Protein AF-A0A7K3Y2S6-F1 (afdb_monomer)

Radius of gyration: 16.61 Å; Cα contacts (8 Å, |Δi|>4): 258; chains: 1; bounding box: 40×28×47 Å

Mean predicted aligned error: 4.17 Å

Foldseek 3Di:
DVDDDDDPDDDDPVNVVLVVPWFFKFKKKFWKDWPDDDDPVLLFVLQVVQAQDWKWAFDAPVCVVPDPTDIDIKHFHGKGFPQDDPRTTIMMTIITRPPDPQCLAQVNVVNMPPHSCNSSVTGMGTPDMDGPDTDRPPD

pLDDT: mean 94.29, std 9.44, range [34.16, 98.81]

Solvent-accessible surface area (backbone atoms only — not comparable to full-atom values): 7962 Å² total; per-residue (Å²): 124,101,73,86,85,84,87,91,73,85,84,52,75,65,58,56,50,49,67,70,67,56,61,35,41,34,33,33,42,32,32,34,42,63,60,72,93,75,54,74,65,61,52,47,56,42,36,56,72,46,39,62,31,73,27,42,34,36,52,52,77,96,48,41,93,83,38,80,83,47,74,44,78,33,40,28,65,40,45,47,78,78,50,73,57,97,92,20,41,28,34,40,36,31,27,36,63,83,53,57,64,60,36,41,33,36,8,62,88,74,40,21,43,71,20,47,11,64,69,67,74,33,60,29,45,64,80,44,79,44,80,77,41,74,52,62,85,84,119

Structure (mmCIF, N/CA/C/O backbone):
data_AF-A0A7K3Y2S6-F1
#
_entry.id   AF-A0A7K3Y2S6-F1
#
loop_
_atom_site.group_PDB
_atom_site.id
_atom_site.type_symbol
_atom_site.label_atom_id
_atom_site.label_alt_id
_atom_site.label_comp_id
_atom_site.label_asym_id
_atom_site.label_entity_id
_atom_site.label_seq_id
_atom_site.pdbx_PDB_ins_code
_atom_site.Cartn_x
_atom_site.Cartn_y
_atom_site.Cartn_z
_atom_site.occupancy
_atom_site.B_iso_or_equiv
_atom_site.auth_seq_id
_atom_site.auth_comp_id
_atom_site.auth_asym_id
_atom_site.auth_atom_id
_atom_site.pdbx_PDB_model_num
ATOM 1 N N . GLY A 1 1 ? -8.492 -14.787 -23.058 1.00 69.69 1 GLY A N 1
ATOM 2 C CA . GLY A 1 1 ? -7.203 -15.369 -22.619 1.00 69.69 1 GLY A CA 1
ATOM 3 C C . GLY A 1 1 ? -6.742 -14.684 -21.345 1.00 69.69 1 GLY A C 1
ATOM 4 O O . GLY A 1 1 ? -7.238 -13.605 -21.063 1.00 69.69 1 GLY A O 1
ATOM 5 N N . ARG A 1 2 ? -5.830 -15.287 -20.568 1.00 89.81 2 ARG A N 1
ATOM 6 C CA . ARG A 1 2 ? -5.328 -14.700 -19.301 1.00 89.81 2 ARG A CA 1
ATOM 7 C C . ARG A 1 2 ? -4.391 -13.501 -19.503 1.00 89.81 2 ARG A C 1
ATOM 9 O O . ARG A 1 2 ? -4.174 -12.743 -18.571 1.00 89.81 2 ARG A O 1
ATOM 16 N N . VAL A 1 3 ? -3.824 -13.361 -20.702 1.00 93.69 3 VAL A N 1
ATOM 17 C CA . VAL A 1 3 ? -2.890 -12.296 -21.082 1.00 93.69 3 VAL A CA 1
ATOM 18 C C . VAL A 1 3 ? -3.182 -11.887 -22.524 1.00 93.69 3 VAL A C 1
ATOM 20 O O . VAL A 1 3 ? -3.510 -12.744 -23.349 1.00 93.69 3 VAL A O 1
ATOM 23 N N . ALA A 1 4 ? -3.044 -10.595 -22.811 1.00 93.38 4 ALA A N 1
ATOM 24 C CA . ALA A 1 4 ? -2.972 -10.035 -24.155 1.00 93.38 4 ALA A CA 1
ATOM 25 C C . ALA A 1 4 ? -1.626 -9.312 -24.308 1.00 93.38 4 ALA A C 1
ATOM 27 O O . ALA A 1 4 ? -1.132 -8.721 -23.348 1.00 93.38 4 ALA A O 1
ATOM 28 N N . VAL A 1 5 ? -1.022 -9.391 -25.493 1.00 94.25 5 VAL A N 1
ATOM 29 C CA . VAL A 1 5 ? 0.298 -8.812 -25.772 1.00 94.25 5 VAL A CA 1
ATOM 30 C C . VAL A 1 5 ? 0.200 -7.941 -27.013 1.00 94.25 5 VAL A C 1
ATOM 32 O O . VAL A 1 5 ? -0.351 -8.372 -28.022 1.00 94.25 5 VAL A O 1
ATOM 35 N N . ASN A 1 6 ? 0.765 -6.738 -26.932 1.00 93.25 6 ASN A N 1
ATOM 36 C CA . ASN A 1 6 ? 0.965 -5.858 -28.074 1.00 93.25 6 ASN A CA 1
ATOM 37 C C . ASN A 1 6 ? 2.473 -5.668 -28.293 1.00 93.25 6 ASN A C 1
ATOM 39 O O . ASN A 1 6 ? 3.166 -5.196 -27.391 1.00 93.25 6 ASN A O 1
ATOM 43 N N . LEU A 1 7 ? 2.987 -6.073 -29.457 1.00 93.62 7 LEU A N 1
ATOM 44 C CA . LEU A 1 7 ? 4.402 -5.934 -29.809 1.00 93.62 7 LEU A CA 1
ATOM 45 C C . LEU A 1 7 ? 4.593 -4.643 -30.604 1.00 93.62 7 LEU A C 1
ATOM 47 O O . LEU A 1 7 ? 4.087 -4.520 -31.714 1.00 93.62 7 LEU A O 1
ATOM 51 N N . THR A 1 8 ? 5.336 -3.694 -30.041 1.00 91.69 8 THR A N 1
ATOM 52 C CA . THR A 1 8 ? 5.575 -2.384 -30.666 1.00 91.69 8 THR A CA 1
ATOM 53 C C . THR A 1 8 ? 6.891 -2.310 -31.442 1.00 91.69 8 THR A C 1
ATOM 55 O O . THR A 1 8 ? 7.098 -1.366 -32.198 1.00 91.69 8 THR A O 1
ATOM 58 N N . GLY A 1 9 ? 7.779 -3.300 -31.295 1.00 92.75 9 GLY A N 1
ATOM 59 C CA . GLY A 1 9 ? 9.044 -3.367 -32.024 1.00 92.75 9 GLY A CA 1
ATOM 60 C C . GLY A 1 9 ? 10.104 -4.222 -31.331 1.00 92.75 9 GLY A C 1
ATOM 61 O O . GLY A 1 9 ? 9.831 -4.926 -30.357 1.00 92.75 9 GLY A O 1
ATOM 62 N N . TRP A 1 10 ? 11.329 -4.150 -31.851 1.00 94.75 10 TRP A N 1
ATOM 63 C CA . TRP A 1 10 ? 12.501 -4.805 -31.271 1.00 94.75 10 TRP A CA 1
ATOM 64 C C . TRP A 1 10 ? 13.113 -3.952 -30.160 1.00 94.75 10 TRP A C 1
ATOM 66 O O . TRP A 1 10 ? 13.219 -2.735 -30.289 1.00 94.75 10 TRP A O 1
ATOM 76 N N . ALA A 1 11 ? 13.562 -4.600 -29.087 1.00 93.06 11 ALA A N 1
ATOM 77 C CA . ALA A 1 11 ? 14.276 -3.929 -28.010 1.00 93.06 11 ALA A CA 1
ATOM 78 C C . ALA A 1 11 ? 15.779 -3.862 -28.308 1.00 93.06 11 ALA A C 1
ATOM 80 O O . ALA A 1 11 ? 16.387 -4.857 -28.707 1.00 93.06 11 ALA A O 1
ATOM 81 N N . ASP A 1 12 ? 16.392 -2.711 -28.038 1.00 94.12 12 ASP A N 1
ATOM 82 C CA . ASP A 1 12 ? 17.842 -2.559 -28.026 1.00 94.12 12 ASP A CA 1
ATOM 83 C C . ASP A 1 12 ? 18.396 -2.543 -26.589 1.00 94.12 12 ASP A C 1
ATOM 85 O O . ASP A 1 12 ? 17.677 -2.578 -25.582 1.00 94.12 12 ASP A O 1
ATOM 89 N N . ARG A 1 13 ? 19.725 -2.501 -26.471 1.00 93.50 13 ARG A N 1
ATOM 90 C CA . ARG A 1 13 ? 20.395 -2.511 -25.165 1.00 93.50 13 ARG A CA 1
ATOM 91 C C . ARG A 1 13 ? 20.068 -1.267 -24.330 1.00 93.50 13 ARG A C 1
ATOM 93 O O . ARG A 1 13 ? 20.034 -1.372 -23.103 1.00 93.50 13 ARG A O 1
ATOM 100 N N . LYS A 1 14 ? 19.839 -0.117 -24.976 1.00 91.75 14 LYS A N 1
ATOM 101 C CA . LYS A 1 14 ? 19.529 1.157 -24.311 1.00 91.75 14 LYS A CA 1
ATOM 102 C C . LYS A 1 14 ? 18.132 1.113 -23.698 1.00 91.75 14 LYS A C 1
ATOM 104 O O . LYS A 1 14 ? 17.979 1.458 -22.530 1.00 91.75 14 LYS A O 1
ATOM 109 N N . MET A 1 15 ? 17.154 0.588 -24.429 1.00 89.88 15 MET A N 1
ATOM 110 C CA . MET A 1 15 ? 15.787 0.370 -23.960 1.00 89.88 15 MET A CA 1
ATOM 111 C C . MET A 1 15 ? 15.749 -0.571 -22.750 1.00 89.88 15 MET A C 1
ATOM 113 O O . MET A 1 15 ? 15.076 -0.303 -21.759 1.00 89.88 15 MET A O 1
ATOM 117 N N . VAL A 1 16 ? 16.522 -1.661 -22.772 1.00 90.88 16 VAL A N 1
ATOM 118 C CA . VAL A 1 16 ? 16.601 -2.563 -21.609 1.00 90.88 16 VAL A CA 1
ATOM 119 C C . VAL A 1 16 ? 17.186 -1.852 -20.382 1.00 90.88 16 VAL A C 1
ATOM 121 O O . VAL A 1 16 ? 16.748 -2.098 -19.257 1.00 90.88 16 VAL A O 1
ATOM 124 N N . GLN A 1 17 ? 18.183 -0.985 -20.569 1.00 90.19 17 GLN A N 1
ATOM 125 C CA . GLN A 1 17 ? 18.787 -0.221 -19.474 1.00 90.19 17 GLN A CA 1
ATOM 126 C C . GLN A 1 17 ? 17.845 0.849 -18.914 1.00 90.19 17 GLN A C 1
ATOM 128 O O . GLN A 1 17 ? 17.785 1.000 -17.689 1.00 90.19 17 GLN A O 1
ATOM 133 N N . SER A 1 18 ? 17.095 1.546 -19.774 1.00 86.81 18 SER A N 1
ATOM 134 C CA . SER A 1 18 ? 16.121 2.551 -19.339 1.00 86.81 18 SER A CA 1
ATOM 135 C C . SER A 1 18 ? 15.007 1.904 -18.519 1.00 86.81 18 SER A C 1
ATOM 137 O O . SER A 1 18 ? 14.780 2.323 -17.389 1.00 86.81 18 SER A O 1
ATOM 139 N N . LEU A 1 19 ? 14.429 0.794 -18.993 1.00 87.19 19 LEU A N 1
ATOM 140 C CA . LEU A 1 19 ? 13.389 0.050 -18.269 1.00 87.1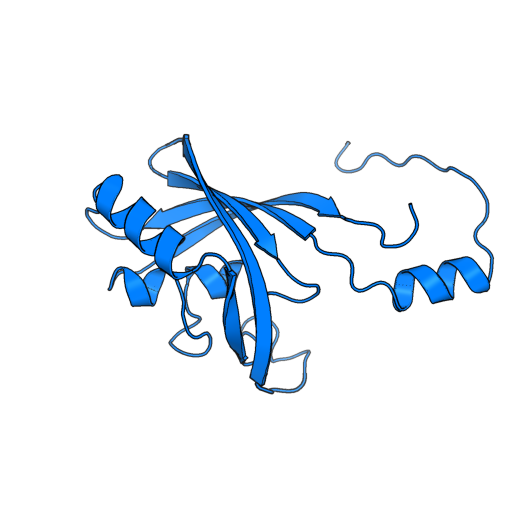9 19 LEU A CA 1
ATOM 141 C C . LEU A 1 19 ? 13.846 -0.459 -16.895 1.00 87.19 19 LEU A C 1
ATOM 143 O O . LEU A 1 19 ? 13.059 -0.512 -15.954 1.00 87.19 19 LEU A O 1
ATOM 147 N N . LYS A 1 20 ? 15.117 -0.857 -16.763 1.00 84.62 20 LYS A N 1
ATOM 148 C CA . LYS A 1 20 ? 15.679 -1.319 -15.482 1.00 84.62 20 LYS A CA 1
ATOM 149 C C . LYS A 1 20 ? 15.952 -0.183 -14.503 1.00 84.62 20 LYS A C 1
ATOM 151 O O . LYS A 1 20 ? 15.935 -0.415 -13.295 1.00 84.62 20 LYS A O 1
ATOM 156 N N . SER A 1 21 ? 16.273 0.995 -15.025 1.00 82.69 21 SER A N 1
ATOM 157 C CA . SER A 1 21 ? 16.617 2.169 -14.221 1.00 82.69 21 SER A CA 1
ATOM 158 C C . SER A 1 21 ? 15.395 3.014 -13.874 1.00 82.69 21 SER A C 1
ATOM 160 O O . SER A 1 21 ? 15.485 3.841 -12.967 1.00 82.69 21 SER A O 1
ATOM 162 N N . ASP A 1 22 ? 14.274 2.804 -14.568 1.00 78.56 22 ASP A N 1
ATOM 163 C CA . ASP A 1 22 ? 13.053 3.568 -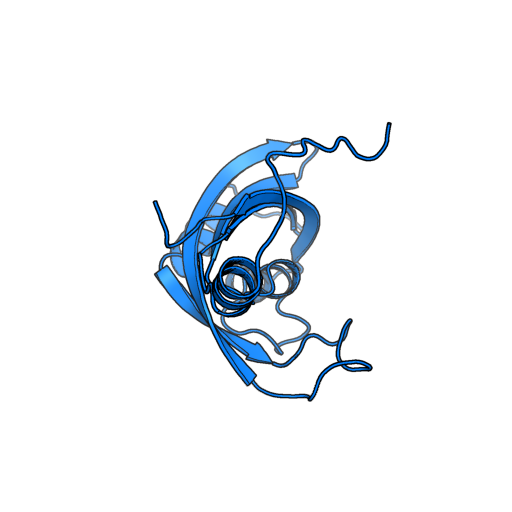14.363 1.00 78.56 22 ASP A CA 1
ATOM 164 C C . ASP A 1 22 ? 12.515 3.367 -12.940 1.00 78.56 22 ASP A C 1
ATOM 166 O O . ASP A 1 22 ? 12.306 2.247 -12.458 1.00 78.56 22 ASP A O 1
ATOM 170 N N . LYS A 1 23 ? 12.314 4.487 -12.249 1.00 79.75 23 LYS A N 1
ATOM 171 C CA . LYS A 1 23 ? 11.735 4.549 -10.902 1.00 79.75 23 LYS A CA 1
ATOM 172 C C . LYS A 1 23 ? 10.319 5.103 -10.931 1.00 79.75 23 LYS A C 1
ATOM 174 O O . LYS A 1 23 ? 9.824 5.550 -9.896 1.00 79.75 23 LYS A O 1
ATOM 179 N N . ALA A 1 24 ? 9.687 5.063 -12.098 1.00 84.62 24 ALA A N 1
ATOM 180 C CA . ALA A 1 24 ? 8.371 5.608 -12.287 1.00 84.62 24 ALA A CA 1
ATOM 181 C C . ALA A 1 24 ? 7.365 5.104 -11.254 1.00 84.62 24 ALA A C 1
ATOM 183 O O . ALA A 1 24 ? 7.354 3.942 -10.816 1.00 84.62 24 ALA A O 1
ATOM 184 N N . HIS A 1 25 ? 6.500 6.032 -10.882 1.00 91.25 25 HIS A N 1
ATOM 185 C CA . HIS A 1 25 ? 5.411 5.784 -9.968 1.00 91.25 25 HIS A CA 1
ATOM 186 C C . HIS A 1 25 ? 4.390 4.849 -10.605 1.00 91.25 25 HIS A C 1
ATOM 188 O O . HIS A 1 25 ? 4.239 4.763 -11.828 1.00 91.25 25 HIS A O 1
ATOM 194 N N . LYS A 1 26 ? 3.695 4.107 -9.754 1.00 94.38 26 LYS A N 1
ATOM 195 C CA . LYS A 1 26 ? 2.650 3.183 -10.184 1.00 94.38 26 LYS A CA 1
ATOM 196 C C . LYS A 1 26 ? 1.352 3.577 -9.519 1.00 94.38 26 LYS A C 1
ATOM 198 O O . LYS A 1 26 ? 1.344 3.870 -8.323 1.00 94.38 26 LYS A O 1
ATOM 203 N N . LYS A 1 27 ? 0.277 3.539 -10.300 1.00 97.50 27 LYS A N 1
ATOM 204 C CA . LYS A 1 27 ? -1.081 3.685 -9.798 1.00 97.50 27 LYS A CA 1
ATOM 205 C C . LYS A 1 27 ? -1.692 2.301 -9.634 1.00 97.50 27 LYS A C 1
ATOM 207 O O . LYS A 1 27 ? -1.640 1.470 -10.545 1.00 97.50 27 LYS A O 1
ATOM 212 N N . TYR A 1 28 ? -2.275 2.074 -8.471 1.00 98.44 28 TYR A N 1
ATOM 213 C CA . TYR A 1 28 ? -2.951 0.847 -8.098 1.00 98.44 28 TYR A CA 1
ATOM 214 C C . TYR A 1 28 ? -4.409 1.137 -7.793 1.00 98.44 28 TYR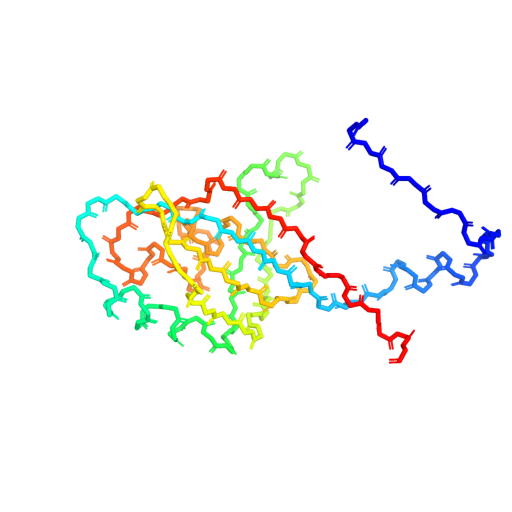 A C 1
ATOM 216 O O . TYR A 1 28 ? -4.741 2.212 -7.297 1.00 98.44 28 TYR A O 1
ATOM 224 N N . ARG A 1 29 ? -5.251 0.141 -8.038 1.00 98.50 29 ARG A N 1
ATOM 225 C CA . ARG A 1 29 ? -6.617 0.080 -7.533 1.00 98.50 29 ARG A CA 1
ATOM 226 C C . ARG A 1 29 ? -6.735 -1.169 -6.681 1.00 98.50 29 ARG A C 1
ATOM 228 O O . ARG A 1 29 ? -6.371 -2.254 -7.131 1.00 98.50 29 ARG A O 1
ATOM 235 N N . ILE A 1 30 ? -7.183 -1.006 -5.446 1.00 98.69 30 ILE A N 1
ATOM 236 C CA . ILE A 1 30 ? -7.280 -2.096 -4.479 1.00 98.69 30 ILE A CA 1
ATOM 237 C C . ILE A 1 30 ? -8.671 -2.150 -3.863 1.00 98.69 30 ILE A C 1
ATOM 239 O O . ILE A 1 30 ? -9.316 -1.115 -3.686 1.00 98.69 30 ILE A O 1
ATOM 243 N N . LEU A 1 31 ? -9.103 -3.356 -3.504 1.00 98.62 31 LEU A N 1
ATOM 244 C CA . LEU A 1 31 ? -10.220 -3.561 -2.589 1.00 98.62 31 LEU A CA 1
ATOM 245 C C . LEU A 1 31 ? -9.675 -3.876 -1.202 1.00 98.62 31 LEU A C 1
ATOM 247 O O . LEU A 1 31 ? -8.888 -4.811 -1.035 1.00 98.62 31 LEU A O 1
ATOM 251 N N . VAL A 1 32 ? -10.089 -3.072 -0.229 1.00 98.75 32 VAL A N 1
ATOM 252 C CA . VAL A 1 32 ? -9.664 -3.161 1.163 1.00 98.75 32 VAL A CA 1
ATOM 253 C C . VAL A 1 32 ? -10.816 -3.658 2.019 1.00 98.75 32 VAL A C 1
ATOM 255 O O . VAL A 1 32 ? -11.876 -3.032 2.073 1.00 98.75 32 VAL A O 1
ATOM 258 N N . GLU A 1 33 ? -10.580 -4.759 2.717 1.00 98.44 33 GLU A N 1
ATOM 259 C CA . GLU A 1 33 ? -11.451 -5.251 3.781 1.00 98.44 33 GLU A CA 1
ATOM 260 C C . GLU A 1 33 ? -10.912 -4.789 5.136 1.00 98.44 33 GLU A C 1
ATOM 262 O O . GLU A 1 33 ? -9.697 -4.742 5.346 1.00 98.44 33 GLU A O 1
ATOM 267 N N . ILE A 1 34 ? -11.816 -4.435 6.048 1.00 98.25 34 ILE A N 1
ATOM 268 C CA . ILE A 1 34 ? -11.491 -4.030 7.416 1.00 98.25 34 ILE A CA 1
ATOM 269 C C . ILE A 1 34 ? -12.281 -4.915 8.370 1.00 98.25 34 ILE A C 1
ATOM 271 O O . ILE A 1 34 ? -13.476 -5.127 8.163 1.00 98.25 34 ILE A O 1
ATOM 275 N N . ASP A 1 35 ? -11.620 -5.401 9.414 1.00 97.00 35 ASP A N 1
ATOM 276 C CA . ASP A 1 35 ? -12.279 -6.166 10.464 1.00 97.00 35 ASP A CA 1
ATOM 277 C C . ASP A 1 35 ? -13.024 -5.244 11.448 1.00 97.00 35 ASP A C 1
ATOM 279 O O . ASP A 1 35 ? -12.488 -4.264 11.991 1.00 97.00 35 ASP A O 1
ATOM 283 N N . GLY A 1 36 ? -14.291 -5.575 11.679 1.00 93.31 36 GLY A N 1
ATOM 284 C CA . GLY A 1 36 ? -15.222 -4.811 12.500 1.00 93.31 36 GLY A CA 1
ATOM 285 C C . GLY A 1 36 ? -15.746 -3.512 11.860 1.00 93.31 36 GLY A C 1
ATOM 286 O O . GLY A 1 36 ? -15.413 -3.154 10.730 1.00 93.31 36 GLY A O 1
ATOM 287 N N . PRO A 1 37 ? -16.592 -2.763 12.592 1.00 93.12 37 PRO A N 1
ATOM 288 C CA . PRO A 1 37 ? -17.234 -1.560 12.072 1.00 93.12 37 PRO A CA 1
ATOM 289 C C . PRO A 1 37 ? -16.232 -0.411 11.930 1.00 93.12 37 PRO A C 1
ATOM 291 O O . PRO A 1 37 ? -15.487 -0.132 12.872 1.00 93.12 37 PRO A O 1
ATOM 294 N N . VAL A 1 38 ? -16.243 0.248 10.770 1.00 96.44 38 VAL A N 1
ATOM 295 C CA . VAL A 1 38 ? -15.535 1.505 10.480 1.00 96.44 38 VAL A CA 1
ATOM 296 C C . VAL A 1 38 ? -16.441 2.359 9.603 1.00 96.44 38 VAL A C 1
ATOM 298 O O . VAL A 1 38 ? -16.947 1.883 8.577 1.00 96.44 38 VAL A O 1
ATOM 301 N N . THR A 1 39 ? -16.662 3.605 10.010 1.00 96.25 39 THR A N 1
ATOM 302 C CA . THR A 1 39 ? -17.448 4.562 9.225 1.00 96.25 39 THR A CA 1
ATOM 303 C C . THR A 1 39 ? -16.667 5.028 7.997 1.00 96.25 39 THR A C 1
ATOM 305 O O . THR A 1 39 ? -15.437 5.010 7.964 1.00 96.25 39 THR A O 1
ATOM 308 N N . SER A 1 40 ? -17.379 5.480 6.964 1.00 95.62 40 SER A N 1
ATOM 309 C CA . SER A 1 40 ? -16.724 5.976 5.749 1.00 95.62 40 SER A CA 1
ATOM 310 C C . SER A 1 40 ? -15.818 7.183 6.024 1.00 95.62 40 SER A C 1
ATOM 312 O O . SER A 1 40 ? -14.811 7.347 5.341 1.00 95.62 40 SER A O 1
ATOM 314 N N . ASP A 1 41 ? -16.148 8.005 7.021 1.00 97.38 41 ASP A N 1
ATOM 315 C CA . ASP A 1 41 ? -15.383 9.210 7.354 1.00 97.38 41 ASP A CA 1
ATOM 316 C C . ASP A 1 41 ? -14.133 8.887 8.174 1.00 97.38 41 ASP A C 1
ATOM 318 O O . ASP A 1 41 ? -13.065 9.425 7.884 1.00 97.38 41 ASP A O 1
ATOM 322 N N . GLU A 1 42 ? -14.212 7.939 9.115 1.00 98.00 42 GLU A N 1
ATOM 323 C CA . GLU A 1 42 ? -13.025 7.391 9.789 1.00 98.00 42 GLU A CA 1
ATOM 324 C C . GLU A 1 42 ? -12.057 6.770 8.777 1.00 98.00 42 GLU A C 1
ATOM 326 O O . GLU A 1 42 ? -10.851 7.012 8.836 1.00 98.00 42 GLU A O 1
ATOM 331 N N . PHE A 1 43 ? -12.582 6.009 7.811 1.00 98.38 43 PHE A N 1
ATOM 332 C CA . PHE A 1 43 ? -11.765 5.397 6.768 1.00 98.38 43 PHE A CA 1
ATOM 333 C C . PHE A 1 43 ? -11.067 6.445 5.895 1.00 98.38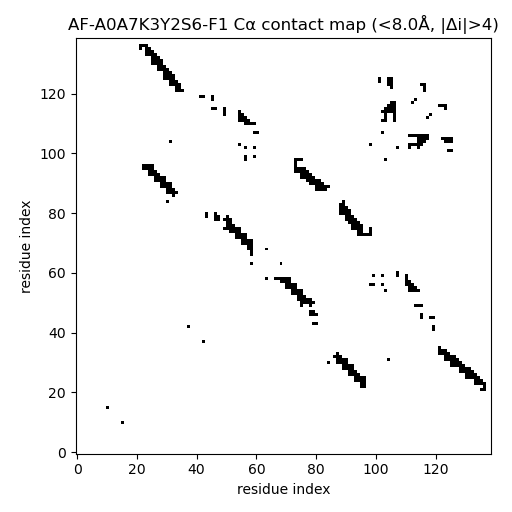 43 PHE A C 1
ATOM 335 O O . PHE A 1 43 ? -9.861 6.348 5.674 1.00 98.38 43 PHE A O 1
ATOM 342 N N . ARG A 1 44 ? -11.794 7.469 5.428 1.00 98.31 44 ARG A N 1
ATOM 343 C CA . ARG A 1 44 ? -11.208 8.570 4.641 1.00 98.31 44 ARG A CA 1
ATOM 344 C C . ARG A 1 44 ? -10.156 9.337 5.434 1.00 98.31 44 ARG A C 1
ATOM 346 O O . ARG A 1 44 ? -9.048 9.496 4.943 1.00 98.31 44 ARG A O 1
ATOM 353 N N . THR A 1 45 ? -10.451 9.679 6.686 1.00 98.44 45 THR A N 1
ATOM 354 C CA . THR A 1 45 ? -9.500 10.357 7.584 1.00 98.44 45 THR A CA 1
ATOM 355 C C . THR A 1 45 ? -8.220 9.538 7.780 1.00 98.44 45 THR A C 1
ATOM 357 O O . THR A 1 45 ? -7.125 10.091 7.893 1.00 98.44 45 THR A O 1
ATOM 360 N N . ALA A 1 46 ? -8.326 8.207 7.815 1.00 98.56 46 ALA A N 1
ATOM 361 C CA . ALA A 1 46 ? -7.160 7.334 7.894 1.00 98.56 46 ALA A CA 1
ATOM 362 C C . ALA A 1 46 ? -6.342 7.305 6.591 1.00 98.56 46 ALA A C 1
ATOM 364 O O . ALA A 1 46 ? -5.114 7.227 6.652 1.00 98.56 46 ALA A O 1
ATOM 365 N N . LEU A 1 47 ? -6.989 7.383 5.423 1.00 98.56 47 LEU A N 1
ATOM 366 C CA . LEU A 1 47 ? -6.287 7.517 4.142 1.00 98.56 47 LEU A CA 1
ATOM 367 C C . LEU A 1 47 ? -5.595 8.874 4.014 1.00 98.56 47 LEU A C 1
ATOM 369 O O . LEU A 1 47 ? -4.447 8.913 3.578 1.00 98.56 47 LEU A O 1
ATOM 373 N N . ASP A 1 48 ? -6.236 9.955 4.454 1.00 98.50 48 ASP A N 1
ATOM 374 C CA . ASP A 1 48 ? -5.653 11.301 4.416 1.00 98.50 48 ASP A CA 1
ATOM 375 C C . ASP A 1 48 ? -4.341 11.367 5.216 1.00 98.50 48 ASP A C 1
ATOM 377 O O . ASP A 1 48 ? -3.381 12.006 4.794 1.00 98.50 48 ASP A O 1
ATOM 381 N N . GLN A 1 49 ? -4.242 10.619 6.321 1.00 98.56 49 GLN A N 1
ATOM 382 C CA . GLN A 1 49 ? -3.004 10.477 7.102 1.00 98.56 49 GLN A CA 1
ATOM 383 C C . GLN A 1 49 ? -1.890 9.692 6.394 1.00 98.56 49 GLN A C 1
ATOM 385 O O . GLN A 1 49 ? -0.742 9.730 6.836 1.00 98.56 49 GLN A O 1
ATOM 390 N N . LEU A 1 50 ? -2.205 8.945 5.337 1.00 98.62 50 LEU A N 1
ATOM 391 C CA . LEU A 1 50 ? -1.224 8.247 4.503 1.00 98.62 50 LEU A CA 1
ATOM 392 C C . LEU A 1 50 ? -0.880 9.039 3.237 1.00 98.62 50 LEU A C 1
ATOM 394 O O . LEU A 1 50 ? 0.079 8.681 2.551 1.00 98.62 50 LEU A O 1
ATOM 398 N N . ASN A 1 51 ? -1.629 10.094 2.921 1.00 98.31 51 ASN A N 1
ATOM 399 C CA . ASN A 1 51 ? -1.469 10.847 1.689 1.00 98.31 51 ASN A CA 1
ATOM 400 C C . ASN A 1 51 ? -0.211 11.726 1.704 1.00 98.31 51 ASN A C 1
ATOM 402 O O . ASN A 1 51 ? 0.009 12.504 2.629 1.00 98.31 51 ASN A O 1
ATOM 406 N N . GLY A 1 52 ? 0.641 11.590 0.685 1.00 97.94 52 GLY A N 1
ATOM 407 C CA . GLY A 1 52 ? 1.925 12.298 0.598 1.00 97.94 52 GLY A CA 1
ATOM 408 C C . GLY A 1 52 ? 3.012 11.796 1.563 1.00 97.94 52 GLY A C 1
ATOM 409 O O . GLY A 1 52 ? 4.101 12.378 1.612 1.00 97.94 52 GLY A O 1
ATOM 410 N N . VAL A 1 53 ? 2.756 10.735 2.339 1.00 98.19 53 VAL A N 1
ATOM 411 C CA . VAL A 1 53 ? 3.613 10.323 3.461 1.00 98.19 53 VAL A CA 1
ATOM 412 C C . VAL A 1 53 ? 4.708 9.337 3.047 1.00 98.19 53 VAL A C 1
ATOM 414 O O . VAL A 1 53 ? 4.501 8.408 2.263 1.00 98.19 53 VAL A O 1
ATOM 417 N N . THR A 1 54 ? 5.889 9.499 3.649 1.00 98.56 54 THR A N 1
ATOM 418 C CA . THR A 1 54 ? 6.979 8.519 3.586 1.00 98.56 54 THR A CA 1
ATOM 419 C C . THR A 1 54 ? 6.713 7.340 4.518 1.00 98.56 54 THR A C 1
ATOM 421 O O . THR A 1 54 ? 6.608 7.481 5.736 1.00 98.56 54 THR A O 1
ATOM 424 N N . ILE A 1 55 ? 6.679 6.143 3.943 1.00 98.56 55 ILE A N 1
ATOM 425 C CA . ILE A 1 55 ? 6.423 4.880 4.625 1.00 98.56 55 ILE A CA 1
ATOM 426 C C . ILE A 1 55 ? 7.729 4.115 4.818 1.00 98.56 55 ILE A C 1
ATOM 428 O O . ILE A 1 55 ? 8.459 3.841 3.863 1.00 98.56 55 ILE A O 1
ATOM 432 N N . ARG A 1 56 ? 8.005 3.691 6.051 1.00 98.69 56 ARG A N 1
ATOM 433 C CA . ARG A 1 56 ? 9.122 2.802 6.386 1.00 98.69 56 ARG A CA 1
ATOM 434 C C . ARG A 1 56 ? 8.649 1.356 6.304 1.00 98.69 56 ARG A C 1
ATOM 436 O O . ARG A 1 56 ? 7.888 0.900 7.154 1.00 98.69 56 ARG A O 1
ATOM 443 N N . GLN A 1 57 ? 9.117 0.632 5.292 1.00 98.56 57 GLN A N 1
ATOM 444 C CA . GLN A 1 57 ? 8.754 -0.762 5.034 1.00 98.56 57 GLN A CA 1
ATOM 445 C C . GLN A 1 57 ? 9.964 -1.677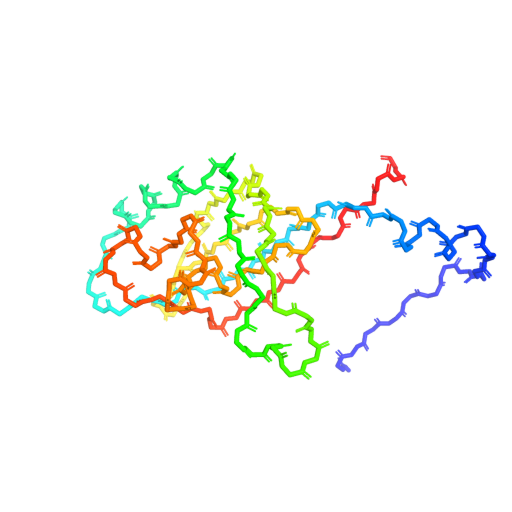 5.209 1.00 98.56 57 GLN A C 1
ATOM 447 O O . GLN A 1 57 ? 10.897 -1.675 4.396 1.00 98.56 57 GLN A O 1
ATOM 452 N N . ARG A 1 58 ? 9.959 -2.497 6.262 1.00 98.38 58 ARG A N 1
ATOM 453 C CA . ARG A 1 58 ? 10.849 -3.660 6.340 1.00 98.38 58 ARG A CA 1
ATOM 454 C C . ARG A 1 58 ? 10.418 -4.675 5.284 1.00 98.38 58 ARG A C 1
ATOM 456 O O . ARG A 1 58 ? 9.236 -4.783 4.981 1.00 98.38 58 ARG A O 1
ATOM 463 N N . THR A 1 59 ? 11.372 -5.408 4.706 1.00 98.00 59 THR A N 1
ATOM 464 C CA . THR A 1 59 ? 11.096 -6.452 3.705 1.00 98.00 59 THR A CA 1
ATOM 465 C C . THR A 1 59 ? 9.906 -7.318 4.151 1.00 98.00 59 THR A C 1
ATOM 467 O O . THR A 1 59 ? 10.008 -7.934 5.215 1.00 98.00 59 THR A O 1
ATOM 470 N N . PRO A 1 60 ? 8.797 -7.370 3.388 1.00 98.06 60 PRO A N 1
ATOM 471 C CA . PRO A 1 60 ? 7.602 -8.084 3.818 1.00 98.06 60 PRO A CA 1
ATOM 472 C C . PRO A 1 60 ? 7.867 -9.552 4.115 1.00 98.06 60 PRO A C 1
ATOM 474 O O . PRO A 1 60 ? 8.648 -10.193 3.398 1.00 98.06 60 PRO A O 1
ATOM 477 N N . ARG A 1 61 ? 7.182 -10.117 5.114 1.00 97.56 61 ARG A N 1
ATOM 478 C CA . ARG A 1 61 ? 7.361 -11.537 5.480 1.00 97.56 61 ARG A CA 1
ATOM 479 C C . ARG A 1 61 ? 7.140 -12.482 4.302 1.00 97.56 61 ARG A C 1
ATOM 481 O O . ARG A 1 61 ? 7.943 -13.377 4.077 1.00 97.56 61 ARG A O 1
ATOM 488 N N . ARG A 1 62 ? 6.121 -12.230 3.477 1.00 96.12 62 ARG A N 1
ATOM 489 C CA . ARG A 1 62 ? 5.792 -13.062 2.301 1.00 96.12 62 ARG A CA 1
ATOM 490 C C . ARG A 1 62 ? 6.895 -13.147 1.233 1.00 96.12 62 ARG A C 1
ATOM 492 O O . ARG A 1 62 ? 6.808 -13.985 0.338 1.00 96.12 62 ARG A O 1
ATOM 499 N N . VAL A 1 63 ? 7.890 -12.253 1.267 1.00 96.69 63 VAL A N 1
ATOM 500 C CA . VAL A 1 63 ? 9.035 -12.261 0.336 1.00 96.69 63 VAL A CA 1
ATOM 501 C C . VAL A 1 63 ? 10.386 -12.387 1.040 1.00 96.69 63 VAL A C 1
ATOM 503 O O . VAL A 1 63 ? 11.417 -12.320 0.365 1.00 96.69 63 VAL A O 1
ATOM 506 N N . SER A 1 64 ? 10.412 -12.553 2.365 1.00 94.62 64 SER A N 1
ATOM 507 C CA . SER A 1 64 ? 11.651 -12.565 3.153 1.00 94.62 64 SER A CA 1
ATOM 508 C C . SER A 1 64 ? 12.590 -13.706 2.752 1.00 94.62 64 SER A C 1
ATOM 510 O O . SER A 1 64 ? 13.802 -13.528 2.749 1.00 94.62 64 SER A O 1
ATOM 512 N N . HIS A 1 65 ? 12.054 -14.839 2.292 1.00 94.19 65 HIS A N 1
ATOM 513 C CA . HIS A 1 65 ? 12.845 -15.971 1.799 1.00 94.19 65 HIS A CA 1
ATOM 514 C C . HIS A 1 65 ? 13.595 -15.698 0.491 1.00 94.19 65 HIS A C 1
ATOM 516 O O . HIS A 1 65 ? 14.464 -16.478 0.116 1.00 94.19 65 HIS A O 1
ATOM 522 N N . ARG A 1 66 ? 13.263 -14.620 -0.234 1.00 96.19 66 ARG A N 1
ATOM 523 C CA . ARG A 1 66 ? 13.883 -14.271 -1.532 1.00 96.19 66 ARG A CA 1
ATOM 524 C C . ARG A 1 66 ? 14.573 -12.912 -1.533 1.00 96.19 66 ARG A C 1
ATOM 526 O O . ARG A 1 66 ? 15.111 -12.488 -2.559 1.00 96.19 66 ARG A O 1
ATOM 533 N N . ARG A 1 67 ? 14.477 -12.158 -0.440 1.00 94.69 67 ARG A N 1
ATOM 534 C CA . ARG A 1 67 ? 14.913 -10.762 -0.365 1.00 94.69 67 ARG A CA 1
ATOM 535 C C . ARG A 1 67 ? 15.642 -10.534 0.947 1.00 94.69 67 ARG A C 1
ATOM 537 O O . ARG A 1 67 ? 15.147 -10.913 1.996 1.00 94.69 67 ARG A O 1
ATOM 544 N N . ALA A 1 68 ? 16.762 -9.816 0.881 1.00 96.00 68 ALA A N 1
ATOM 545 C CA . ALA A 1 68 ? 17.457 -9.355 2.075 1.00 96.00 68 ALA A CA 1
ATOM 546 C C . ALA A 1 68 ? 16.501 -8.579 2.991 1.00 96.00 68 ALA A C 1
ATOM 548 O O . ALA A 1 68 ? 15.759 -7.697 2.530 1.00 96.00 68 ALA A O 1
ATOM 549 N N . ASP A 1 69 ? 16.529 -8.906 4.277 1.00 97.25 69 ASP A N 1
ATOM 550 C CA . ASP A 1 69 ? 15.716 -8.257 5.292 1.00 97.25 69 ASP A CA 1
ATOM 551 C C . ASP A 1 69 ? 16.288 -6.872 5.617 1.00 97.25 69 ASP A C 1
ATOM 553 O O . ASP A 1 69 ? 17.355 -6.749 6.209 1.00 97.25 69 ASP A O 1
ATOM 557 N N . ARG A 1 70 ? 15.609 -5.813 5.167 1.00 97.56 70 ARG A N 1
ATOM 558 C CA . ARG A 1 70 ? 16.009 -4.423 5.423 1.00 97.56 70 ARG A CA 1
ATOM 559 C C . ARG A 1 70 ? 14.808 -3.490 5.372 1.00 97.56 70 ARG A C 1
ATOM 561 O O . ARG A 1 70 ? 13.833 -3.785 4.678 1.00 97.56 70 ARG A O 1
ATOM 568 N N . VAL A 1 71 ? 14.913 -2.354 6.052 1.00 98.12 71 VAL A N 1
ATOM 569 C CA . VAL A 1 71 ? 13.934 -1.261 5.986 1.00 98.12 71 VAL A CA 1
ATOM 570 C C . VAL A 1 71 ? 14.223 -0.389 4.768 1.00 98.12 71 VAL A C 1
ATOM 572 O O . VAL A 1 71 ? 15.378 -0.104 4.458 1.00 98.12 71 VAL A O 1
ATOM 575 N N . ARG A 1 72 ? 13.175 -0.018 4.036 1.00 97.50 72 ARG A N 1
ATOM 576 C CA . ARG A 1 72 ? 13.221 0.913 2.907 1.00 97.50 72 ARG A CA 1
ATOM 577 C C . ARG A 1 72 ? 12.169 1.987 3.124 1.00 97.50 72 ARG A C 1
ATOM 579 O O . ARG A 1 72 ? 11.068 1.673 3.562 1.00 97.50 72 ARG A O 1
ATOM 586 N N . GLU A 1 73 ? 12.508 3.215 2.780 1.00 98.12 73 GLU A N 1
ATOM 587 C CA . GLU A 1 73 ? 11.564 4.328 2.755 1.00 98.12 73 GLU A CA 1
ATOM 588 C C . GLU A 1 73 ? 10.947 4.436 1.369 1.00 98.12 73 GLU A C 1
ATOM 590 O O . GLU A 1 73 ? 11.663 4.325 0.369 1.00 98.12 73 GLU A O 1
ATOM 595 N N . ARG A 1 74 ? 9.624 4.551 1.309 1.00 97.81 74 ARG A N 1
ATOM 596 C CA . ARG A 1 74 ? 8.859 4.692 0.070 1.00 97.81 74 ARG A CA 1
ATOM 597 C C . ARG A 1 74 ? 7.722 5.667 0.277 1.00 97.81 74 ARG A C 1
ATOM 599 O O . ARG A 1 74 ? 7.021 5.555 1.276 1.00 97.81 74 ARG A O 1
ATOM 606 N N . GLN A 1 75 ? 7.518 6.573 -0.663 1.00 97.75 75 GLN A N 1
ATOM 607 C CA . GLN A 1 75 ? 6.443 7.552 -0.573 1.00 97.75 75 GLN A CA 1
ATOM 608 C C . GLN A 1 75 ? 5.125 7.008 -1.142 1.00 97.75 75 GLN A C 1
ATOM 610 O O . GLN A 1 75 ? 5.092 6.375 -2.207 1.00 97.75 75 GLN A O 1
ATOM 615 N N . VAL A 1 76 ? 4.036 7.275 -0.421 1.00 98.50 76 VAL A N 1
ATOM 616 C CA . VAL A 1 76 ? 2.678 7.312 -0.974 1.00 98.50 76 VAL A CA 1
ATOM 617 C C . VAL A 1 76 ? 2.480 8.713 -1.533 1.00 98.50 76 VAL A C 1
ATOM 619 O O . VAL A 1 76 ? 2.518 9.683 -0.788 1.00 98.50 76 VAL A O 1
ATOM 622 N N . ILE A 1 77 ? 2.334 8.823 -2.846 1.00 97.81 77 ILE A N 1
ATOM 623 C CA . ILE A 1 77 ? 2.229 10.108 -3.546 1.00 97.81 77 ILE A CA 1
ATOM 624 C C . ILE A 1 77 ? 0.793 10.611 -3.511 1.00 97.81 77 ILE A C 1
ATOM 626 O O . ILE A 1 77 ? 0.571 11.784 -3.246 1.00 97.81 77 ILE A O 1
ATOM 630 N N . ASP A 1 78 ? -0.154 9.709 -3.761 1.00 98.38 78 ASP A N 1
ATOM 631 C CA . ASP A 1 78 ? -1.585 9.966 -3.642 1.00 98.38 78 ASP A CA 1
ATOM 632 C C . ASP A 1 78 ? -2.291 8.718 -3.104 1.00 98.38 78 ASP A C 1
ATOM 634 O O . ASP A 1 78 ? -1.906 7.591 -3.440 1.00 98.38 78 ASP A O 1
ATOM 638 N N . ILE A 1 79 ? -3.319 8.897 -2.281 1.00 98.69 79 ILE A N 1
ATOM 639 C CA . ILE A 1 79 ? -4.189 7.808 -1.832 1.00 98.69 79 ILE A CA 1
ATOM 640 C C . ILE A 1 79 ? -5.589 8.323 -1.526 1.00 98.69 79 ILE A C 1
ATOM 642 O O . ILE A 1 79 ? -5.761 9.285 -0.786 1.00 98.69 79 ILE A O 1
ATOM 646 N N . GLN A 1 80 ? -6.604 7.654 -2.069 1.00 98.00 80 GLN A N 1
ATOM 647 C CA . GLN A 1 80 ? -7.989 8.091 -1.911 1.00 98.00 80 GLN A CA 1
ATOM 648 C C . GLN A 1 80 ? -8.990 6.941 -2.019 1.00 98.00 80 GLN A C 1
ATOM 650 O O . GLN A 1 80 ? -8.804 5.984 -2.775 1.00 98.00 80 GLN A O 1
ATOM 655 N N . CYS A 1 81 ? -10.087 7.055 -1.272 1.00 98.12 81 CYS A N 1
ATOM 656 C CA . CYS A 1 81 ? -11.224 6.147 -1.373 1.00 98.12 81 CYS A CA 1
ATOM 657 C C . CYS A 1 81 ? -12.116 6.578 -2.542 1.00 98.12 81 CYS A C 1
ATOM 659 O O . CYS A 1 81 ? -12.650 7.685 -2.542 1.00 98.12 81 CYS A O 1
ATOM 661 N N . THR A 1 82 ? -12.297 5.692 -3.517 1.00 97.75 82 THR A N 1
ATOM 662 C CA . THR A 1 82 ? -13.080 5.949 -4.738 1.00 97.75 82 THR A CA 1
ATOM 663 C C . THR A 1 82 ? -14.466 5.309 -4.712 1.00 97.75 82 THR A C 1
ATOM 665 O O . THR A 1 82 ? -15.298 5.626 -5.556 1.00 97.75 82 THR A O 1
ATOM 668 N N . GLY A 1 83 ? -14.755 4.445 -3.735 1.00 96.31 83 GLY A N 1
ATOM 669 C CA . GLY A 1 83 ? -16.069 3.821 -3.610 1.00 96.31 83 GLY A CA 1
ATOM 670 C C . GLY A 1 83 ? -16.099 2.634 -2.656 1.00 96.31 83 GLY A C 1
ATOM 671 O O . GLY A 1 83 ? -15.181 2.418 -1.861 1.00 96.31 83 GLY A O 1
ATOM 672 N N . ARG A 1 84 ? -17.174 1.848 -2.746 1.00 96.12 84 ARG A N 1
ATOM 673 C CA . ARG A 1 84 ? -17.321 0.558 -2.064 1.00 96.12 84 ARG A CA 1
ATOM 674 C C . ARG A 1 84 ? -17.875 -0.486 -3.023 1.00 96.12 84 ARG A C 1
ATOM 676 O O . ARG A 1 84 ? -18.748 -0.170 -3.826 1.00 96.12 84 ARG A O 1
ATOM 683 N N . ILE A 1 85 ? -17.382 -1.714 -2.906 1.00 95.62 85 ILE A N 1
ATOM 684 C CA . ILE A 1 85 ? -17.818 -2.878 -3.689 1.00 95.62 85 ILE A CA 1
ATOM 685 C C . ILE A 1 85 ? -17.875 -4.066 -2.731 1.00 95.62 85 ILE A C 1
ATOM 687 O O . ILE A 1 85 ? -16.900 -4.314 -2.026 1.00 95.62 85 ILE A O 1
ATOM 691 N N . ASP A 1 86 ? -19.016 -4.756 -2.665 1.00 94.25 86 ASP A N 1
ATOM 692 C CA . ASP A 1 86 ? -19.216 -5.972 -1.859 1.00 94.25 86 ASP A CA 1
ATOM 693 C C . ASP A 1 86 ? -18.721 -5.847 -0.405 1.00 94.25 86 ASP A C 1
ATOM 695 O O . ASP A 1 86 ? -18.018 -6.699 0.131 1.00 94.25 86 ASP A O 1
ATOM 699 N N . GLY A 1 87 ? -19.041 -4.720 0.238 1.00 93.56 87 GLY A N 1
ATOM 700 C CA . GLY A 1 87 ? -18.637 -4.430 1.618 1.00 93.56 87 GLY A CA 1
ATOM 701 C C . GLY A 1 87 ? -17.194 -3.935 1.786 1.00 93.56 87 GLY A C 1
ATOM 702 O O . GLY A 1 87 ? -16.896 -3.335 2.820 1.00 93.56 87 GLY A O 1
ATOM 703 N N . CYS A 1 88 ? -16.338 -4.062 0.772 1.00 97.75 88 CYS A N 1
ATOM 704 C CA . CYS A 1 88 ? -14.961 -3.567 0.769 1.00 97.75 88 CYS A CA 1
ATOM 705 C C . CYS A 1 88 ? -14.876 -2.093 0.347 1.00 97.75 88 CYS A C 1
ATOM 707 O O . CYS A 1 88 ? -15.737 -1.584 -0.376 1.00 97.75 88 CYS A O 1
ATOM 709 N N . TYR A 1 89 ? -13.811 -1.410 0.761 1.00 98.44 89 TYR A N 1
ATOM 710 C CA . TYR A 1 89 ? -13.469 -0.071 0.285 1.00 98.44 89 TYR A CA 1
ATOM 711 C C . TYR A 1 89 ? -12.618 -0.156 -0.978 1.00 98.44 89 TYR A C 1
ATOM 713 O O . TYR A 1 89 ? -11.589 -0.830 -0.999 1.00 98.44 89 TYR A O 1
ATOM 721 N N . GLN A 1 90 ? -13.020 0.557 -2.022 1.00 98.56 90 GLN A N 1
ATOM 722 C CA . GLN A 1 90 ? -12.221 0.706 -3.229 1.00 98.56 90 GLN A CA 1
ATOM 723 C C . GLN A 1 90 ? -11.281 1.897 -3.063 1.00 98.56 90 GLN A C 1
ATOM 725 O O . GLN A 1 90 ? -11.727 3.027 -2.863 1.00 98.56 90 GLN A O 1
ATOM 730 N N . VAL A 1 91 ? -9.978 1.651 -3.151 1.00 98.75 91 VAL A N 1
ATOM 731 C CA . VAL A 1 91 ? -8.939 2.662 -2.924 1.00 98.75 91 VAL A CA 1
ATOM 732 C C . VAL A 1 91 ? -8.034 2.746 -4.143 1.00 98.75 91 VAL A C 1
ATOM 734 O O . VAL A 1 91 ? -7.623 1.723 -4.696 1.00 98.75 91 VAL A O 1
ATOM 737 N N . GLU A 1 92 ? -7.714 3.966 -4.560 1.00 98.62 92 GLU A N 1
ATOM 738 C CA . GLU A 1 92 ? -6.651 4.221 -5.528 1.00 98.62 92 GLU A CA 1
ATOM 739 C C . GLU A 1 92 ? -5.408 4.727 -4.804 1.00 98.62 92 GLU A C 1
ATOM 741 O O . GLU A 1 92 ? -5.509 5.543 -3.892 1.00 98.62 92 GLU A O 1
ATOM 746 N N . VAL A 1 93 ? -4.241 4.211 -5.195 1.00 98.62 93 VAL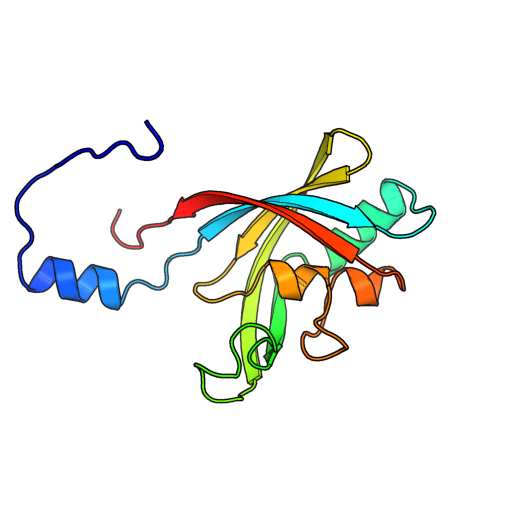 A N 1
ATOM 747 C CA . VAL A 1 93 ? -2.948 4.557 -4.590 1.00 98.62 93 VAL A CA 1
ATOM 748 C C . VAL A 1 93 ? -1.945 4.853 -5.692 1.00 98.62 93 VAL A C 1
ATOM 750 O O . VAL A 1 93 ? -1.707 3.997 -6.545 1.00 98.62 93 VAL A O 1
ATOM 753 N N . VAL A 1 94 ? -1.306 6.016 -5.654 1.00 98.25 94 VAL A N 1
ATOM 754 C CA . VAL A 1 94 ? -0.104 6.321 -6.435 1.00 98.25 94 VAL A CA 1
ATOM 755 C C . VAL A 1 94 ? 1.093 6.207 -5.503 1.00 98.25 9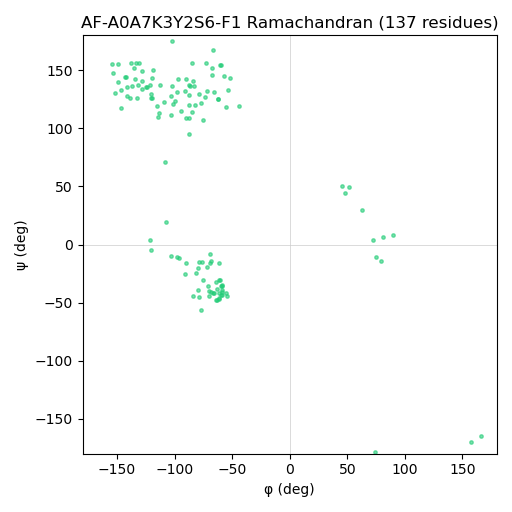4 VAL A C 1
ATOM 757 O O . VAL A 1 94 ? 1.167 6.889 -4.486 1.00 98.25 94 VAL A O 1
ATOM 760 N N . GLY A 1 95 ? 2.032 5.321 -5.825 1.00 96.56 95 GLY A N 1
ATOM 761 C CA . GLY A 1 95 ? 3.182 5.048 -4.967 1.00 96.56 95 GLY A CA 1
ATOM 762 C C . GLY A 1 95 ? 4.502 5.008 -5.717 1.00 96.56 95 GLY A C 1
ATOM 763 O O . GLY A 1 95 ? 4.559 4.701 -6.914 1.00 96.56 95 GLY A O 1
ATOM 764 N N . GLU A 1 96 ? 5.583 5.261 -4.985 1.00 95.38 96 GLU A N 1
ATOM 765 C CA . GLU A 1 96 ? 6.940 5.077 -5.488 1.00 95.38 96 GLU A CA 1
ATOM 766 C C . GLU A 1 96 ? 7.250 3.631 -5.893 1.00 95.38 96 GLU A C 1
ATOM 768 O O . GLU A 1 96 ? 6.710 2.654 -5.358 1.00 95.38 96 GLU A O 1
ATOM 773 N N . ALA A 1 97 ? 8.208 3.480 -6.811 1.00 92.06 97 ALA A N 1
ATOM 774 C CA . ALA A 1 97 ? 8.695 2.177 -7.233 1.00 92.06 97 ALA A CA 1
ATOM 775 C C . ALA A 1 97 ? 9.193 1.335 -6.039 1.00 92.06 97 ALA A C 1
ATOM 777 O O . ALA A 1 97 ? 10.159 1.660 -5.341 1.00 92.06 97 ALA A O 1
ATOM 778 N N . GLY A 1 98 ? 8.547 0.188 -5.830 1.00 93.69 98 GLY A N 1
ATOM 779 C CA . GLY A 1 98 ? 8.865 -0.740 -4.745 1.00 93.69 98 GLY A CA 1
ATOM 780 C C . GLY A 1 98 ? 8.114 -0.489 -3.438 1.00 93.69 98 GLY A C 1
ATOM 781 O O . GLY A 1 98 ? 8.435 -1.163 -2.460 1.00 93.69 98 GLY A O 1
ATOM 782 N N . LEU A 1 99 ? 7.132 0.420 -3.417 1.00 97.38 99 LEU A N 1
ATOM 783 C CA . LEU A 1 99 ? 6.140 0.486 -2.345 1.00 97.38 99 LEU A CA 1
ATOM 784 C C . LEU A 1 99 ? 5.325 -0.816 -2.315 1.00 97.38 99 LEU A C 1
ATOM 786 O O . LEU A 1 99 ? 4.735 -1.241 -3.312 1.00 97.38 99 LEU A O 1
ATOM 790 N N . TYR A 1 100 ? 5.297 -1.464 -1.159 1.00 97.81 100 TYR A N 1
ATOM 791 C CA . TYR A 1 100 ? 4.546 -2.687 -0.938 1.00 97.81 100 TYR A CA 1
ATOM 792 C C . TYR A 1 100 ? 3.110 -2.362 -0.509 1.00 97.81 100 TYR A C 1
ATOM 794 O O . TYR A 1 100 ? 2.848 -2.145 0.670 1.00 97.81 100 TYR A O 1
ATOM 802 N N . ILE A 1 101 ? 2.180 -2.337 -1.467 1.00 98.56 101 ILE A N 1
ATOM 803 C CA . ILE A 1 101 ? 0.782 -1.911 -1.253 1.00 98.56 101 ILE A CA 1
ATOM 804 C C . ILE A 1 101 ? 0.031 -2.783 -0.237 1.00 98.56 101 ILE A C 1
ATOM 806 O O . ILE A 1 101 ? -0.663 -2.258 0.626 1.00 98.56 101 ILE A O 1
ATOM 810 N N . LYS A 1 102 ? 0.200 -4.112 -0.283 1.00 98.62 102 LYS A N 1
ATOM 811 C CA . LYS A 1 102 ? -0.447 -5.013 0.690 1.00 98.62 102 LYS A CA 1
ATOM 812 C C . LYS A 1 102 ? -0.030 -4.687 2.120 1.00 98.62 102 LYS A C 1
ATOM 814 O O . LYS A 1 102 ? -0.857 -4.663 3.020 1.00 98.62 102 LYS A O 1
ATOM 819 N N . GLU A 1 103 ? 1.250 -4.391 2.296 1.00 98.69 103 GLU A N 1
ATOM 820 C CA . GLU A 1 103 ? 1.841 -4.100 3.593 1.00 98.69 103 GLU A CA 1
ATOM 821 C C . GLU A 1 103 ? 1.613 -2.647 4.051 1.00 98.69 103 GLU A C 1
ATOM 823 O O . GLU A 1 103 ? 1.569 -2.398 5.252 1.00 98.69 103 GLU A O 1
ATOM 828 N N . LEU A 1 104 ? 1.384 -1.703 3.128 1.00 98.81 104 LEU A N 1
ATOM 829 C CA . LEU A 1 104 ? 0.841 -0.372 3.444 1.00 98.81 104 LEU A CA 1
ATOM 830 C C . LEU A 1 104 ? -0.534 -0.483 4.119 1.00 98.81 104 LEU A C 1
ATOM 832 O O . LEU A 1 104 ? -0.822 0.254 5.059 1.00 98.81 104 LEU A O 1
ATOM 836 N N . VAL A 1 105 ? -1.366 -1.419 3.657 1.00 98.81 105 VAL A N 1
ATOM 837 C CA . VAL A 1 105 ? -2.692 -1.665 4.231 1.00 98.81 105 VAL A CA 1
ATOM 838 C C . VAL A 1 105 ? -2.590 -2.446 5.541 1.00 98.81 105 VAL A C 1
ATOM 840 O O . VAL A 1 105 ? -3.043 -1.956 6.571 1.00 98.81 105 VAL A O 1
ATOM 843 N N . SER A 1 106 ? -1.958 -3.622 5.532 1.00 98.69 106 SER A N 1
ATOM 844 C CA . SER A 1 106 ? -1.978 -4.544 6.678 1.00 98.69 106 SER A CA 1
ATOM 845 C C . SER A 1 106 ? -1.010 -4.193 7.808 1.00 98.69 106 SER A C 1
ATOM 847 O O . SER A 1 106 ? -1.149 -4.691 8.921 1.00 98.69 106 SER A O 1
ATOM 849 N N . GLY A 1 107 ? 0.026 -3.398 7.529 1.00 98.38 107 GLY A N 1
ATOM 850 C CA . GLY A 1 107 ? 1.111 -3.121 8.471 1.00 98.38 107 GLY A CA 1
ATOM 851 C C . GLY A 1 107 ? 2.122 -4.261 8.656 1.00 98.38 107 GLY A C 1
ATOM 852 O O . GLY A 1 107 ? 3.178 -4.014 9.244 1.00 98.38 107 GLY A O 1
ATOM 853 N N . ASP A 1 108 ? 1.847 -5.468 8.140 1.00 98.12 108 ASP A N 1
ATOM 854 C CA . ASP A 1 108 ? 2.692 -6.679 8.246 1.00 98.12 108 ASP A CA 1
ATOM 855 C C . ASP A 1 108 ? 3.217 -6.905 9.677 1.00 98.12 108 ASP A C 1
ATOM 857 O O . ASP A 1 108 ? 4.423 -7.032 9.902 1.00 98.12 108 ASP A O 1
ATOM 861 N N . ASP A 1 109 ? 2.308 -6.862 10.659 1.00 96.00 109 ASP A N 1
ATOM 862 C CA . ASP A 1 109 ? 2.598 -6.959 12.098 1.00 96.00 109 ASP A CA 1
ATOM 863 C C . ASP A 1 109 ? 3.684 -5.977 12.567 1.00 96.00 109 ASP A C 1
ATOM 865 O O . ASP A 1 109 ? 4.676 -6.339 13.206 1.00 96.00 109 ASP A O 1
ATOM 869 N N . GLY A 1 110 ? 3.521 -4.706 12.196 1.00 96.75 110 GLY A N 1
ATOM 870 C CA . GLY A 1 110 ? 4.416 -3.617 12.594 1.00 96.75 110 GLY A CA 1
ATOM 871 C C . GLY A 1 110 ? 5.697 -3.506 11.764 1.00 96.75 110 GLY A C 1
ATOM 872 O O . GLY A 1 110 ? 6.561 -2.687 12.077 1.00 96.75 110 GLY A O 1
ATOM 873 N N . ARG A 1 111 ? 5.842 -4.285 10.686 1.00 98.25 111 ARG A N 1
ATOM 874 C CA . ARG A 1 111 ? 6.980 -4.176 9.753 1.00 98.25 111 ARG A CA 1
ATOM 875 C C . ARG A 1 111 ? 6.840 -3.015 8.769 1.00 98.25 111 ARG A C 1
ATOM 877 O O . ARG A 1 111 ? 7.839 -2.635 8.155 1.00 98.25 111 ARG A O 1
ATOM 884 N N . THR A 1 112 ? 5.642 -2.447 8.642 1.00 98.62 112 THR A N 1
ATOM 885 C CA . THR A 1 112 ? 5.364 -1.233 7.867 1.00 98.62 112 THR A CA 1
ATOM 886 C C . THR A 1 112 ? 4.782 -0.139 8.759 1.00 98.62 112 THR A C 1
ATOM 888 O O . THR A 1 112 ? 3.838 -0.377 9.515 1.00 98.62 112 THR A O 1
ATOM 891 N N . THR A 1 113 ? 5.353 1.067 8.702 1.00 97.94 113 THR A N 1
ATOM 892 C CA . THR A 1 113 ? 4.881 2.225 9.476 1.00 97.94 113 THR A CA 1
ATOM 893 C C . THR A 1 113 ? 5.078 3.543 8.710 1.00 97.94 113 THR A C 1
ATOM 895 O O . THR A 1 113 ? 6.187 3.782 8.228 1.00 97.94 113 THR A O 1
ATOM 898 N N . PRO A 1 114 ? 4.055 4.419 8.653 1.00 98.31 114 PRO A N 1
ATOM 899 C CA . PRO A 1 114 ? 2.663 4.162 9.053 1.00 98.31 114 PRO A CA 1
ATOM 900 C C . PRO A 1 114 ? 1.971 3.122 8.146 1.00 98.31 114 PRO A C 1
ATOM 902 O O . PRO A 1 114 ? 2.516 2.718 7.121 1.00 98.31 114 PRO A O 1
ATOM 905 N N . SER A 1 115 ? 0.806 2.627 8.567 1.00 98.75 115 SER A N 1
ATOM 906 C CA . SER A 1 115 ? -0.036 1.696 7.798 1.00 98.75 115 SER A CA 1
ATOM 907 C C . SER A 1 115 ? -1.511 1.904 8.126 1.00 98.75 115 SER A C 1
ATOM 909 O O . SER A 1 115 ? -1.838 2.377 9.217 1.00 98.75 115 SER A O 1
ATOM 911 N N . LEU A 1 116 ? -2.399 1.528 7.203 1.00 98.69 116 LEU A N 1
ATOM 912 C CA . LEU A 1 116 ? -3.842 1.735 7.353 1.00 98.69 116 LEU A CA 1
ATOM 913 C C . LEU A 1 116 ? -4.404 0.990 8.571 1.00 98.69 116 LEU A C 1
ATOM 915 O O . LEU A 1 116 ? -5.093 1.592 9.389 1.00 98.69 116 LEU A O 1
ATOM 919 N N . ALA A 1 117 ? -4.039 -0.286 8.733 1.00 98.56 117 ALA A N 1
ATOM 920 C CA . ALA A 1 117 ? -4.419 -1.099 9.888 1.00 98.56 117 ALA A CA 1
ATOM 921 C C . ALA A 1 117 ? -4.030 -0.433 11.219 1.00 98.56 117 ALA A C 1
ATOM 923 O O . ALA A 1 117 ? -4.829 -0.353 12.153 1.00 98.56 117 ALA A O 1
ATOM 924 N N . ARG A 1 118 ? -2.804 0.105 11.294 1.00 98.06 118 ARG A N 1
ATOM 925 C CA . ARG A 1 118 ? -2.306 0.788 12.494 1.00 98.06 118 ARG A CA 1
ATOM 926 C C . ARG A 1 118 ? -3.075 2.076 12.779 1.00 98.06 118 ARG A C 1
ATOM 928 O O . ARG A 1 118 ? -3.362 2.334 13.942 1.00 98.06 118 ARG A O 1
ATOM 935 N N . ILE A 1 119 ? -3.380 2.871 11.754 1.00 98.44 119 ILE A N 1
ATOM 936 C CA . ILE A 1 119 ? -4.107 4.141 11.912 1.00 98.44 119 ILE A CA 1
ATOM 937 C C . ILE A 1 119 ? -5.546 3.887 12.371 1.00 98.44 119 ILE A C 1
ATOM 939 O O . ILE A 1 119 ? -6.026 4.564 13.273 1.00 98.44 119 ILE A O 1
ATOM 943 N N . LEU A 1 120 ? -6.213 2.880 11.800 1.00 98.12 120 LEU A N 1
ATOM 944 C CA . LEU A 1 120 ? -7.579 2.507 12.178 1.00 98.12 120 LEU A CA 1
ATOM 945 C C . LEU A 1 120 ? -7.659 1.743 13.508 1.00 98.12 120 LEU A C 1
ATOM 947 O O . LEU A 1 120 ? -8.749 1.581 14.050 1.00 98.12 120 LEU A O 1
ATOM 951 N N . GLY A 1 121 ? -6.538 1.223 14.017 1.00 97.44 121 GLY A N 1
ATOM 952 C CA . GLY A 1 121 ? -6.536 0.319 15.169 1.00 97.44 121 GLY A CA 1
ATOM 953 C C . GLY A 1 121 ? -7.288 -0.990 14.896 1.00 97.44 121 GLY A C 1
ATOM 954 O O . GLY A 1 121 ? -7.876 -1.566 15.810 1.00 97.44 121 GLY A O 1
ATOM 955 N N . ARG A 1 122 ? -7.311 -1.440 13.634 1.00 97.50 122 ARG A N 1
ATOM 956 C CA . ARG A 1 122 ? -8.064 -2.613 13.162 1.00 97.50 122 ARG A CA 1
ATOM 957 C C . ARG A 1 122 ? -7.241 -3.437 12.189 1.00 97.50 122 ARG A C 1
ATOM 959 O O . ARG A 1 122 ? -6.360 -2.918 11.510 1.00 97.50 122 ARG A O 1
ATOM 966 N N . THR A 1 123 ? -7.575 -4.715 12.069 1.00 98.06 123 THR A N 1
ATOM 967 C CA . THR A 1 123 ? -7.042 -5.548 10.990 1.00 98.06 123 THR A CA 1
ATOM 968 C C . THR A 1 123 ? -7.570 -5.032 9.653 1.00 98.06 123 THR A C 1
ATOM 970 O O . THR A 1 123 ? -8.768 -4.799 9.504 1.00 98.06 123 THR A O 1
ATOM 973 N N . ALA A 1 124 ? -6.671 -4.851 8.687 1.00 98.31 124 ALA A N 1
ATOM 974 C CA . ALA A 1 124 ? -6.998 -4.433 7.330 1.00 98.31 124 ALA A CA 1
ATOM 975 C C . ALA A 1 124 ? -6.284 -5.335 6.319 1.00 98.31 124 ALA A C 1
ATOM 977 O O . ALA A 1 124 ? -5.101 -5.651 6.486 1.00 98.31 124 ALA A O 1
ATOM 978 N N . GLY A 1 125 ? -6.988 -5.729 5.262 1.00 98.44 125 GLY A N 1
ATOM 979 C CA . GLY A 1 125 ? -6.502 -6.646 4.234 1.00 98.44 125 GLY A CA 1
ATOM 980 C C . GLY A 1 125 ? -6.739 -6.118 2.824 1.00 98.44 125 GLY A C 1
ATOM 981 O O . GLY A 1 125 ? -7.624 -5.301 2.592 1.00 98.44 125 GLY A O 1
ATOM 982 N N . VAL A 1 126 ? -5.933 -6.587 1.867 1.00 98.62 126 VAL A N 1
ATOM 983 C CA . VAL A 1 126 ? -6.142 -6.325 0.435 1.00 98.62 126 VAL A CA 1
ATOM 984 C C . VAL A 1 126 ? -6.732 -7.573 -0.209 1.00 98.62 126 VAL A C 1
ATOM 986 O O . VAL A 1 126 ? -6.024 -8.573 -0.360 1.00 98.62 126 VAL A O 1
ATOM 989 N N . VAL A 1 127 ? -7.994 -7.480 -0.620 1.00 98.19 127 VAL A N 1
ATOM 990 C CA . VAL A 1 127 ? -8.752 -8.558 -1.272 1.00 98.19 127 VAL A CA 1
ATOM 991 C C . VAL A 1 127 ? -8.360 -8.674 -2.744 1.00 98.19 127 VAL A C 1
ATOM 993 O O . VAL A 1 127 ? -8.069 -9.762 -3.240 1.00 98.19 127 VAL A O 1
ATOM 996 N N . SER A 1 128 ? -8.273 -7.538 -3.437 1.00 98.00 128 SER A N 1
ATOM 997 C CA . SER A 1 128 ? -7.822 -7.456 -4.828 1.00 98.00 128 SER A CA 1
ATOM 998 C C . SER A 1 128 ? -6.845 -6.302 -5.020 1.00 98.00 128 SER A C 1
ATOM 1000 O O . SER A 1 128 ? -6.866 -5.315 -4.282 1.00 98.00 128 SER A O 1
ATOM 1002 N N . LEU A 1 129 ? -5.951 -6.450 -5.996 1.00 98.25 129 LEU A N 1
ATOM 1003 C CA . LEU A 1 129 ? -4.969 -5.434 -6.349 1.00 98.25 129 LEU A CA 1
ATOM 1004 C C . LEU A 1 129 ? -4.704 -5.475 -7.844 1.00 98.25 129 LEU A C 1
ATOM 1006 O O . LEU A 1 129 ? -4.128 -6.441 -8.345 1.00 98.25 129 LEU A O 1
ATOM 1010 N N . ASP A 1 130 ? -5.033 -4.370 -8.496 1.00 97.62 130 ASP A N 1
ATOM 1011 C CA . ASP A 1 130 ? -4.768 -4.130 -9.903 1.00 97.62 130 ASP A CA 1
ATOM 1012 C C . ASP A 1 130 ? -3.736 -3.015 -10.055 1.00 97.62 130 ASP A C 1
ATOM 1014 O O . ASP A 1 130 ? -3.796 -1.982 -9.383 1.00 97.62 130 ASP A O 1
ATOM 1018 N N . VAL A 1 131 ? -2.784 -3.211 -10.966 1.00 96.56 131 VAL A N 1
ATOM 1019 C CA . VAL A 1 131 ? -1.906 -2.134 -11.434 1.00 96.56 131 VAL A CA 1
ATOM 1020 C C . VAL A 1 131 ? -2.620 -1.459 -12.594 1.00 96.56 131 VAL A C 1
ATOM 1022 O O . VAL A 1 131 ? -2.735 -2.050 -13.664 1.00 96.56 131 VAL A O 1
ATOM 1025 N N . VAL A 1 132 ? -3.111 -0.239 -12.384 1.00 95.38 132 VAL A N 1
ATOM 1026 C CA . VAL A 1 132 ? -3.885 0.485 -13.407 1.00 95.38 132 VAL A CA 1
ATOM 1027 C C . VAL A 1 132 ? -3.002 1.359 -14.287 1.00 95.38 132 VAL A C 1
ATOM 1029 O O . VAL A 1 132 ? -3.346 1.618 -15.434 1.00 95.38 132 VAL A O 1
ATOM 1032 N N . GLN A 1 133 ? -1.849 1.789 -13.770 1.00 93.00 133 GLN A N 1
ATOM 1033 C CA . GLN A 1 133 ? -0.879 2.557 -14.539 1.00 93.00 133 GLN A CA 1
ATOM 1034 C C . GLN A 1 133 ? 0.536 2.273 -14.051 1.00 93.00 133 GLN A C 1
ATOM 1036 O O . GLN A 1 133 ? 0.808 2.194 -12.848 1.00 93.00 133 GLN A O 1
ATOM 1041 N N . VAL A 1 134 ? 1.452 2.162 -15.003 1.00 88.19 134 VAL A N 1
ATOM 1042 C CA . VAL A 1 134 ? 2.888 2.231 -14.763 1.00 88.19 134 VAL A CA 1
ATOM 1043 C C . VAL A 1 134 ? 3.342 3.503 -15.449 1.00 88.19 134 VAL A C 1
ATOM 1045 O O . VAL A 1 134 ? 3.217 3.593 -16.665 1.00 88.19 134 VAL A O 1
ATOM 1048 N N . GLY A 1 135 ? 3.784 4.497 -14.679 1.00 74.75 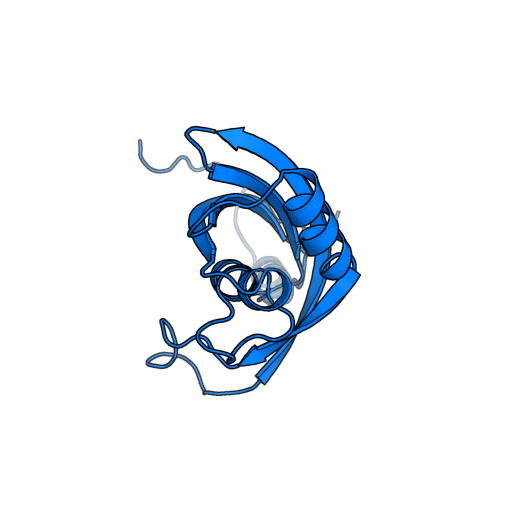135 GLY A N 1
ATOM 1049 C CA . GLY A 1 135 ? 4.409 5.664 -15.284 1.00 74.75 135 GLY A CA 1
ATOM 1050 C C . GLY A 1 135 ? 5.646 5.233 -16.070 1.00 74.75 135 GLY A C 1
ATOM 1051 O O . GLY A 1 135 ? 6.263 4.209 -15.766 1.00 74.75 135 GLY A O 1
ATOM 1052 N N . THR A 1 136 ? 6.011 6.025 -17.058 1.00 62.56 136 THR A N 1
ATOM 1053 C CA . THR A 1 136 ? 7.324 5.994 -17.691 1.00 62.56 136 THR A CA 1
ATOM 1054 C C . THR A 1 136 ? 7.903 7.379 -17.493 1.00 62.56 136 THR A C 1
ATOM 1056 O O . THR A 1 136 ? 7.254 8.364 -17.817 1.00 62.56 136 THR A O 1
ATOM 1059 N N . THR A 1 137 ? 9.106 7.479 -16.926 1.00 51.34 137 THR A N 1
ATOM 1060 C CA . THR A 1 137 ? 9.758 8.795 -16.736 1.00 51.34 137 THR A CA 1
ATOM 1061 C C . THR A 1 137 ? 10.192 9.412 -18.082 1.00 51.34 137 THR A C 1
ATOM 1063 O O . THR A 1 137 ? 10.613 10.560 -18.144 1.00 51.34 137 THR A O 1
ATOM 1066 N N . ASN A 1 138 ? 10.078 8.643 -19.168 1.00 43.56 138 ASN A N 1
ATOM 1067 C CA . ASN A 1 138 ? 10.381 9.047 -20.533 1.00 43.56 138 ASN A CA 1
ATOM 1068 C C . ASN A 1 138 ? 9.080 9.189 -21.335 1.00 43.56 138 ASN A C 1
ATOM 1070 O O . AS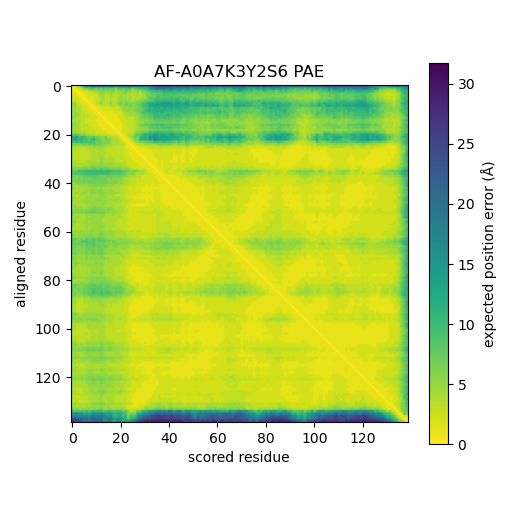N A 1 138 ? 8.800 8.325 -22.161 1.00 43.56 138 ASN A O 1
ATOM 1074 N N . GLU A 1 139 ? 8.281 10.212 -21.046 1.00 34.16 139 GLU A N 1
ATOM 1075 C CA . GLU A 1 139 ? 7.296 10.815 -21.961 1.00 34.16 139 GLU A CA 1
ATOM 1076 C C . GLU A 1 139 ? 6.901 12.204 -21.448 1.00 34.16 139 GLU A C 1
ATOM 1078 O O . GLU A 1 139 ? 6.584 12.320 -20.241 1.00 34.16 139 GLU A O 1
#

Nearest PDB structures (foldseek):
  2v9k-assembly1_A  TM=9.077E-01  e=2.531E-10  Homo sapiens
  2ey4-assembly1_A  TM=8.442E-01  e=4.212E-06  Pyrococcus furiosus
  8ouf-assembly1_G  TM=8.217E-01  e=3.534E-06  Homo sapiens
  7v9a-assembly1_C  TM=8.155E-01  e=2.908E-05  Homo sapiens
  1zl3-assembly1_A  TM=7.033E-01  e=7.135E-06  Escherichia coli

Sequence (139 aa):
GRVAVNLTGWADRKMVQSLKSDKAHKKYRILVEIDGPVTSDEFRTALDQLNGVTIRQRTPRRVSHRRADRVRERQVIDIQCTGRIDGCYQVEVVGEAGLYIKELVSGDDGRTTPSLARILGRTAGVVSLDVVQVGTTNE

Secondary structure (DSSP, 8-state):
------------HHHHHHHHH----EEEEEEEEESS---HHHHHHHHHTTTTPEEEEE--GGGGGGS---EEEEEEEEEEEEEEETTEEEEEEEE-TT--HHHHHHTTTTTEES-HHHHHTS-EEEEEEEEEEE--S--